Protein AF-A0A3P7KNN7-F1 (afdb_monomer_lite)

Structure (mmCIF, N/CA/C/O backbone):
data_AF-A0A3P7KNN7-F1
#
_entry.id   AF-A0A3P7KNN7-F1
#
loop_
_atom_site.group_PDB
_atom_site.id
_atom_site.type_symbol
_atom_site.label_atom_id
_atom_site.label_alt_id
_atom_site.label_comp_id
_atom_site.label_asym_id
_atom_site.label_entity_id
_atom_site.label_seq_id
_atom_site.pdbx_PDB_ins_code
_atom_site.Cartn_x
_atom_site.Cartn_y
_atom_site.Cartn_z
_atom_site.occupancy
_atom_site.B_iso_or_equiv
_atom_site.auth_seq_id
_atom_site.auth_comp_id
_atom_site.auth_asym_id
_atom_site.auth_atom_id
_atom_site.pdbx_PDB_model_num
ATOM 1 N N . MET A 1 1 ? -31.017 -12.471 21.437 1.00 35.72 1 MET A N 1
ATOM 2 C CA . MET A 1 1 ? -30.861 -11.024 21.184 1.00 35.72 1 MET A CA 1
ATOM 3 C C . MET A 1 1 ? -29.423 -10.669 21.544 1.00 35.72 1 MET A C 1
ATOM 5 O O . MET A 1 1 ? -29.147 -10.343 22.687 1.00 35.72 1 MET A O 1
ATOM 9 N N . LEU A 1 2 ? -28.486 -10.916 20.625 1.00 39.19 2 LEU A N 1
ATOM 10 C CA . LEU A 1 2 ? -27.064 -10.624 20.827 1.00 39.19 2 LEU A CA 1
ATOM 11 C C . LEU A 1 2 ? -26.838 -9.191 20.357 1.00 39.19 2 LEU A C 1
ATOM 13 O O . LEU A 1 2 ? -26.948 -8.915 19.164 1.00 39.19 2 LEU A O 1
ATOM 17 N N . ALA A 1 3 ? -26.609 -8.287 21.305 1.00 39.78 3 ALA A N 1
ATOM 18 C CA . ALA A 1 3 ? -26.229 -6.916 21.020 1.00 39.78 3 ALA A CA 1
ATOM 19 C C . ALA A 1 3 ? -24.966 -6.926 20.145 1.00 39.78 3 ALA A C 1
ATOM 21 O O . ALA A 1 3 ? -23.941 -7.485 20.536 1.00 39.78 3 ALA A O 1
ATOM 22 N N . HIS A 1 4 ? -25.055 -6.348 18.946 1.00 44.09 4 HIS A N 1
ATOM 23 C CA . HIS A 1 4 ? -23.880 -5.938 18.191 1.00 44.09 4 HIS A CA 1
ATOM 24 C C . HIS A 1 4 ? -23.115 -4.938 19.058 1.00 44.09 4 HIS A C 1
ATOM 26 O O . HIS A 1 4 ? -23.532 -3.793 19.209 1.00 44.09 4 HIS A O 1
ATOM 32 N N . LEU A 1 5 ? -22.014 -5.385 19.657 1.00 45.50 5 LEU A N 1
ATOM 33 C CA . LEU A 1 5 ? -20.983 -4.493 20.166 1.00 45.50 5 LEU A CA 1
ATOM 34 C C . LEU A 1 5 ? -20.316 -3.855 18.944 1.00 45.50 5 LEU A C 1
ATOM 36 O O . LEU A 1 5 ? -19.299 -4.338 18.453 1.00 45.50 5 LEU A O 1
ATOM 40 N N . VAL A 1 6 ? -20.931 -2.801 18.409 1.00 50.16 6 VAL A N 1
ATOM 41 C CA . VAL A 1 6 ? -20.191 -1.815 17.626 1.00 50.16 6 VAL A CA 1
ATOM 42 C C . VAL A 1 6 ? -19.305 -1.124 18.653 1.00 50.16 6 VAL A C 1
ATOM 44 O O . VAL A 1 6 ? -19.800 -0.391 19.503 1.00 50.16 6 VAL A O 1
ATOM 47 N N . SER A 1 7 ? -18.019 -1.467 18.679 1.00 52.72 7 SER A N 1
ATOM 48 C CA . SER A 1 7 ? -17.054 -0.678 19.441 1.00 52.72 7 SER A CA 1
ATOM 49 C C . SER A 1 7 ? -17.026 0.721 18.811 1.00 52.72 7 SER A C 1
ATOM 51 O O . SER A 1 7 ? -16.952 0.857 17.587 1.00 52.72 7 SER A O 1
ATOM 53 N N . ASP A 1 8 ? -17.132 1.754 19.647 1.00 61.94 8 ASP A N 1
ATOM 54 C CA . ASP A 1 8 ? -16.989 3.164 19.255 1.00 61.94 8 ASP A CA 1
ATOM 55 C C . ASP A 1 8 ? -15.545 3.509 18.833 1.00 61.94 8 ASP A C 1
ATOM 57 O O . ASP A 1 8 ? -15.243 4.658 18.505 1.00 61.94 8 ASP A O 1
ATOM 61 N N . ASP A 1 9 ? -14.631 2.534 18.828 1.00 80.62 9 ASP A N 1
ATOM 62 C CA . ASP A 1 9 ? -13.233 2.763 18.500 1.00 80.62 9 ASP A CA 1
ATOM 63 C C . ASP A 1 9 ? -13.048 2.916 16.989 1.00 80.62 9 ASP A C 1
ATOM 65 O O . ASP A 1 9 ? -13.518 2.119 16.170 1.00 80.62 9 ASP A O 1
ATOM 69 N N . LEU A 1 10 ? -12.317 3.963 16.614 1.00 90.56 10 LEU A N 1
ATOM 70 C CA . LEU A 1 10 ? -11.901 4.177 15.236 1.00 90.56 10 LEU A CA 1
ATOM 71 C C . LEU A 1 10 ? -10.976 3.042 14.793 1.00 90.56 10 LEU A C 1
ATOM 73 O O . LEU A 1 10 ? -9.983 2.742 15.452 1.00 90.56 10 LEU A O 1
ATOM 77 N N . TYR A 1 11 ? -11.273 2.461 13.633 1.00 93.75 11 TYR A N 1
ATOM 78 C CA . TYR A 1 11 ? -10.423 1.464 12.995 1.00 93.75 11 TYR A CA 1
ATOM 79 C C . TYR A 1 11 ? -9.540 2.128 11.932 1.00 93.75 11 TYR A C 1
ATOM 81 O O . TYR A 1 11 ? -10.039 2.672 10.940 1.00 93.75 11 TYR A O 1
ATOM 89 N N . TYR A 1 12 ? -8.222 2.089 12.125 1.00 96.56 12 TYR A N 1
ATOM 90 C CA . TYR A 1 12 ? -7.264 2.773 11.259 1.00 96.56 12 TYR A CA 1
ATOM 91 C C . TYR A 1 12 ? -6.733 1.841 10.174 1.00 96.56 12 TYR A C 1
ATOM 93 O O . TYR A 1 12 ? -6.104 0.819 10.453 1.00 96.56 12 TYR A O 1
ATOM 101 N N . ILE A 1 13 ? -6.929 2.225 8.915 1.00 97.44 13 ILE A N 1
ATOM 102 C CA . ILE A 1 13 ? -6.414 1.500 7.754 1.00 97.44 13 ILE A CA 1
ATOM 103 C C . ILE A 1 13 ? -5.306 2.332 7.119 1.00 97.44 13 ILE A C 1
ATOM 105 O O . ILE A 1 13 ? -5.563 3.357 6.486 1.00 97.44 13 ILE A O 1
ATOM 109 N N . GLY A 1 14 ? -4.066 1.879 7.279 1.00 98.00 14 GLY A N 1
ATOM 110 C CA . GLY A 1 14 ? -2.897 2.508 6.678 1.00 98.00 14 GLY A CA 1
ATOM 111 C C . GLY A 1 14 ? -2.798 2.164 5.197 1.00 98.00 14 GLY A C 1
ATOM 112 O O . GLY A 1 14 ? -2.883 0.999 4.816 1.00 98.00 14 GLY A O 1
ATOM 113 N N . VAL A 1 15 ? -2.602 3.167 4.347 1.00 98.06 15 VAL A N 1
ATOM 114 C CA . VAL A 1 15 ? -2.509 3.012 2.894 1.00 98.06 15 VAL A CA 1
ATOM 115 C C . VAL A 1 15 ? -1.213 3.635 2.409 1.00 98.06 15 VAL A C 1
ATOM 117 O O . VAL A 1 15 ? -1.045 4.853 2.453 1.00 98.06 15 VAL A O 1
ATOM 120 N N . HIS A 1 16 ? -0.301 2.807 1.905 1.00 97.69 16 HIS A N 1
ATOM 121 C CA . HIS A 1 16 ? 0.939 3.284 1.306 1.00 97.69 16 HIS A CA 1
ATOM 122 C C . HIS A 1 16 ? 0.848 3.328 -0.223 1.00 97.69 16 HIS A C 1
ATOM 124 O O . HIS A 1 16 ? 0.746 2.291 -0.888 1.00 97.69 16 HIS A O 1
ATOM 130 N N . VAL A 1 17 ? 0.972 4.528 -0.791 1.00 96.50 17 VAL A N 1
ATOM 131 C CA . VAL A 1 17 ? 0.905 4.780 -2.236 1.00 96.50 17 VAL A CA 1
ATOM 132 C C . VAL A 1 17 ? 2.272 5.228 -2.758 1.00 96.50 17 VAL A C 1
ATOM 134 O O . VAL A 1 17 ? 2.605 6.412 -2.692 1.00 96.50 17 VAL A O 1
ATOM 137 N N . ARG A 1 18 ? 3.045 4.297 -3.332 1.00 95.19 18 ARG A N 1
ATOM 138 C CA . ARG A 1 18 ? 4.283 4.591 -4.073 1.00 95.19 18 ARG A CA 1
ATOM 139 C C . ARG A 1 18 ? 3.972 4.844 -5.542 1.00 95.19 18 ARG A C 1
ATOM 141 O O . ARG A 1 18 ? 3.522 3.938 -6.253 1.00 95.19 18 ARG A O 1
ATOM 148 N N . ARG A 1 19 ? 4.219 6.064 -6.009 1.00 92.81 19 ARG A N 1
ATOM 149 C CA . ARG A 1 19 ? 3.933 6.481 -7.386 1.00 92.81 19 ARG A CA 1
ATOM 150 C C . ARG A 1 19 ? 4.781 7.655 -7.880 1.00 92.81 19 ARG A C 1
ATOM 152 O O . ARG A 1 19 ? 5.079 7.671 -9.067 1.00 92.81 19 ARG A O 1
ATOM 159 N N . GLY A 1 20 ? 5.154 8.601 -7.024 1.00 89.56 20 GLY A N 1
ATOM 160 C CA . GLY A 1 20 ? 5.804 9.866 -7.376 1.00 89.56 20 GLY A CA 1
ATOM 161 C C . GLY A 1 20 ? 7.225 9.729 -7.925 1.00 89.56 20 GLY A C 1
ATOM 162 O O . GLY A 1 20 ? 7.437 9.226 -9.032 1.00 89.56 20 GLY A O 1
ATOM 163 N N . MET A 1 21 ? 8.212 10.233 -7.178 1.00 85.81 21 MET A N 1
ATOM 164 C CA . MET A 1 21 ? 9.586 10.386 -7.677 1.00 85.81 21 MET A CA 1
ATOM 165 C C . MET A 1 21 ? 10.190 9.081 -8.198 1.00 85.81 21 MET A C 1
ATOM 167 O O . MET A 1 21 ? 10.887 9.068 -9.206 1.00 85.81 21 MET A O 1
ATOM 171 N N . ASP A 1 22 ? 9.904 7.974 -7.523 1.00 84.50 22 ASP A N 1
ATOM 172 C CA . ASP A 1 22 ? 10.571 6.701 -7.767 1.00 84.50 22 ASP A CA 1
ATOM 173 C C . ASP A 1 22 ? 9.985 5.912 -8.952 1.00 84.50 22 ASP A C 1
ATOM 175 O O . ASP A 1 22 ? 10.598 4.960 -9.439 1.00 84.50 22 ASP A O 1
ATOM 179 N N . ILE A 1 23 ? 8.797 6.299 -9.432 1.00 89.62 23 ILE A N 1
ATOM 180 C CA . ILE A 1 23 ? 8.111 5.628 -10.543 1.00 89.62 23 ILE A CA 1
ATOM 181 C C . ILE A 1 23 ? 7.739 6.634 -11.633 1.00 89.62 23 ILE A C 1
ATOM 183 O O . ILE A 1 23 ? 8.289 6.573 -12.728 1.00 89.62 23 ILE A O 1
ATOM 187 N N . GLU A 1 24 ? 6.821 7.568 -11.386 1.00 89.25 24 GLU A N 1
ATOM 188 C CA . GLU A 1 24 ? 6.336 8.492 -12.420 1.00 89.25 24 GLU A CA 1
ATOM 189 C C . GLU A 1 24 ? 7.407 9.465 -12.917 1.00 89.25 24 GLU A C 1
ATOM 191 O O . GLU A 1 24 ? 7.421 9.792 -14.106 1.00 89.25 24 GLU A O 1
ATOM 196 N N . MET A 1 25 ? 8.314 9.892 -12.038 1.00 89.69 25 MET A N 1
ATOM 197 C CA . MET A 1 25 ? 9.363 10.864 -12.373 1.00 89.69 25 MET A CA 1
ATOM 198 C C . MET A 1 25 ? 10.714 10.205 -12.686 1.00 89.69 25 MET A C 1
ATOM 200 O O . MET A 1 25 ? 11.677 10.904 -12.986 1.00 89.69 25 MET A O 1
ATOM 204 N N . ASN A 1 26 ? 10.797 8.869 -12.659 1.00 93.75 26 ASN A N 1
ATOM 205 C CA . ASN A 1 26 ? 12.034 8.133 -12.909 1.00 93.75 26 ASN A CA 1
ATOM 206 C C . ASN A 1 26 ? 11.888 7.185 -14.106 1.00 93.75 26 ASN A C 1
ATOM 208 O O . ASN A 1 26 ? 11.415 6.050 -14.008 1.00 93.75 26 ASN A O 1
ATOM 212 N N . GLU A 1 27 ? 12.331 7.655 -15.272 1.00 94.69 27 GLU A N 1
ATOM 213 C CA . GLU A 1 27 ? 12.272 6.878 -16.507 1.00 94.69 27 GLU A CA 1
ATOM 214 C C . GLU A 1 27 ? 13.097 5.589 -16.444 1.00 94.69 27 GLU A C 1
ATOM 216 O O . GLU A 1 27 ? 12.641 4.555 -16.933 1.00 94.69 27 GLU A O 1
ATOM 221 N N . ARG A 1 28 ? 14.271 5.616 -15.803 1.00 95.50 28 ARG A N 1
ATOM 222 C CA . ARG A 1 28 ? 15.127 4.433 -15.656 1.00 95.50 28 ARG A CA 1
ATOM 223 C C . ARG A 1 28 ? 14.393 3.322 -14.913 1.00 95.50 28 ARG A C 1
ATOM 225 O O . ARG A 1 28 ? 14.365 2.191 -15.394 1.00 95.50 28 ARG A O 1
ATOM 232 N N . ASN A 1 29 ? 13.747 3.647 -13.796 1.00 94.69 29 ASN A N 1
ATOM 233 C CA . ASN A 1 29 ? 12.989 2.678 -13.009 1.00 94.69 29 ASN A CA 1
ATOM 234 C C . ASN A 1 29 ? 11.802 2.117 -13.797 1.00 94.69 29 ASN A C 1
ATOM 236 O O . ASN A 1 29 ? 11.569 0.904 -13.792 1.00 94.69 29 ASN A O 1
ATOM 240 N N . ARG A 1 30 ? 11.085 2.968 -14.542 1.00 94.69 30 ARG A N 1
ATOM 241 C CA . ARG A 1 30 ? 10.012 2.500 -15.431 1.00 94.69 30 ARG A CA 1
ATOM 242 C C . ARG A 1 30 ? 10.544 1.571 -16.508 1.00 94.69 30 ARG A C 1
ATOM 244 O O . ARG A 1 30 ? 9.989 0.492 -16.677 1.00 94.69 30 ARG A O 1
ATOM 251 N N . ARG A 1 31 ? 11.622 1.925 -17.213 1.00 95.25 31 ARG A N 1
ATOM 252 C CA . ARG A 1 31 ? 12.232 1.048 -18.228 1.00 95.25 31 ARG A CA 1
ATOM 253 C C . ARG A 1 31 ? 12.644 -0.290 -17.612 1.00 95.25 31 ARG A C 1
ATOM 255 O O . ARG A 1 31 ? 12.271 -1.326 -18.154 1.00 95.25 31 ARG A O 1
ATOM 262 N N . HIS A 1 32 ? 13.260 -0.262 -16.430 1.00 95.50 32 HIS A N 1
ATOM 263 C CA . HIS A 1 32 ? 13.706 -1.455 -15.710 1.00 95.50 32 HIS A CA 1
ATOM 264 C C . HIS A 1 32 ? 12.565 -2.407 -15.311 1.00 95.50 32 HIS A C 1
ATOM 266 O O . HIS A 1 32 ? 12.751 -3.619 -15.350 1.00 95.50 32 HIS A O 1
ATOM 272 N N . GLY A 1 33 ? 11.373 -1.885 -14.990 1.00 95.19 33 GLY A N 1
ATOM 273 C CA . GLY A 1 33 ? 10.194 -2.709 -14.686 1.00 95.19 33 GLY A CA 1
ATOM 274 C C . GLY A 1 33 ? 9.383 -2.286 -13.465 1.00 95.19 33 GLY A C 1
ATOM 275 O O . GLY A 1 33 ? 8.405 -2.958 -13.128 1.00 95.19 33 GLY A O 1
ATOM 276 N N . HIS A 1 34 ? 9.751 -1.188 -12.798 1.00 94.94 34 HIS A N 1
ATOM 277 C CA . HIS A 1 34 ? 8.957 -0.644 -11.700 1.00 94.94 34 HIS A CA 1
ATOM 278 C C . HIS A 1 34 ? 7.632 -0.088 -12.222 1.00 94.94 34 HIS A C 1
ATOM 280 O O . HIS A 1 34 ? 7.589 0.650 -13.208 1.00 94.94 34 HIS A O 1
ATOM 286 N N . ILE A 1 35 ? 6.550 -0.438 -11.529 1.00 94.62 35 ILE A N 1
ATOM 287 C CA . ILE A 1 35 ? 5.195 0.017 -11.825 1.00 94.62 35 ILE A CA 1
ATOM 288 C C . ILE A 1 35 ? 4.494 0.418 -10.533 1.00 94.62 35 ILE A C 1
ATOM 290 O O . ILE A 1 35 ? 4.710 -0.196 -9.484 1.00 94.62 35 ILE A O 1
ATOM 294 N N . ALA A 1 36 ? 3.667 1.455 -10.624 1.00 95.50 36 ALA A N 1
ATOM 295 C CA . ALA A 1 36 ? 2.781 1.855 -9.544 1.00 95.50 36 ALA A CA 1
ATOM 296 C C . ALA A 1 36 ? 1.546 0.951 -9.548 1.00 95.50 36 ALA A C 1
ATOM 298 O O . ALA A 1 36 ? 1.086 0.533 -10.614 1.00 95.50 36 ALA A O 1
ATOM 299 N N . ALA A 1 37 ? 0.979 0.694 -8.371 1.00 95.94 37 ALA A N 1
ATOM 300 C CA . ALA A 1 37 ? -0.300 0.004 -8.304 1.00 95.94 37 ALA A CA 1
ATOM 301 C C . ALA A 1 37 ? -1.402 0.846 -8.996 1.00 95.94 37 ALA A C 1
ATOM 303 O O . ALA A 1 37 ? -1.389 2.087 -8.909 1.00 95.94 37 ALA A O 1
ATOM 304 N N . PRO A 1 38 ? -2.334 0.207 -9.726 1.00 95.75 38 PRO A N 1
ATOM 305 C CA . PRO A 1 38 ? -3.436 0.893 -10.387 1.00 95.75 38 PRO A CA 1
ATOM 306 C C . PRO A 1 38 ? -4.454 1.406 -9.362 1.00 95.75 38 PRO A C 1
ATOM 308 O O . PRO A 1 38 ? -4.561 0.881 -8.258 1.00 95.75 38 PRO A O 1
ATOM 311 N N . VAL A 1 39 ? -5.248 2.413 -9.735 1.00 95.69 39 VAL A N 1
ATOM 312 C CA . VAL A 1 39 ? -6.283 2.973 -8.845 1.00 95.69 39 VAL A CA 1
ATOM 313 C C . VAL A 1 39 ? -7.283 1.911 -8.370 1.00 95.69 39 VAL A C 1
ATOM 315 O O . VAL A 1 39 ? -7.660 1.894 -7.200 1.00 95.69 39 VAL A O 1
ATOM 318 N N . ASP A 1 40 ? -7.649 0.971 -9.243 1.00 95.88 40 ASP A N 1
ATOM 319 C CA . ASP A 1 40 ? -8.631 -0.065 -8.916 1.00 95.88 40 ASP A CA 1
ATOM 320 C C . ASP A 1 40 ? -8.110 -1.092 -7.909 1.00 95.88 40 ASP A C 1
ATOM 322 O O . ASP A 1 40 ? -8.910 -1.713 -7.213 1.00 95.88 40 ASP A O 1
ATOM 326 N N . TYR A 1 41 ? -6.785 -1.252 -7.786 1.00 96.75 41 TYR A N 1
ATOM 327 C CA . TYR A 1 41 ? -6.209 -2.026 -6.686 1.00 96.75 41 TYR A CA 1
ATOM 328 C C . TYR A 1 41 ? -6.568 -1.379 -5.349 1.00 96.75 41 TYR A C 1
ATOM 330 O O . TYR A 1 41 ? -7.123 -2.052 -4.486 1.00 96.75 41 TYR A O 1
ATOM 338 N N . TYR A 1 42 ? -6.319 -0.075 -5.201 1.00 96.69 42 TYR A N 1
ATOM 339 C CA . TYR A 1 42 ? -6.589 0.622 -3.946 1.00 96.69 42 TYR A CA 1
ATOM 340 C C . TYR A 1 42 ? -8.074 0.618 -3.602 1.00 96.69 42 TYR A C 1
ATOM 342 O O . TYR A 1 42 ? -8.405 0.347 -2.457 1.00 96.69 42 TYR A O 1
ATOM 350 N N . LYS A 1 43 ? -8.965 0.837 -4.579 1.00 94.25 43 LYS A N 1
ATOM 351 C CA . LYS A 1 43 ? -10.420 0.775 -4.356 1.00 94.25 43 LYS A CA 1
ATOM 352 C C . LYS A 1 43 ? -10.843 -0.580 -3.784 1.00 94.25 43 LYS A C 1
ATOM 354 O O . LYS A 1 43 ? -11.397 -0.640 -2.693 1.00 94.25 43 LYS A O 1
ATOM 359 N N . ARG A 1 44 ? -10.484 -1.675 -4.466 1.00 95.31 44 ARG A N 1
ATOM 360 C CA . ARG A 1 44 ? -10.820 -3.033 -4.009 1.00 95.31 44 ARG A CA 1
ATOM 361 C C . ARG A 1 44 ? -10.171 -3.375 -2.670 1.00 95.31 44 ARG A C 1
ATOM 363 O O . ARG A 1 44 ? -10.800 -4.014 -1.835 1.00 95.31 44 ARG A O 1
ATOM 370 N N . ALA A 1 45 ? -8.920 -2.967 -2.460 1.00 96.62 45 ALA A N 1
ATOM 371 C CA . ALA A 1 45 ? -8.208 -3.217 -1.213 1.00 96.62 45 ALA A CA 1
ATOM 372 C C . ALA A 1 45 ? -8.816 -2.433 -0.040 1.00 96.62 45 ALA A C 1
ATOM 374 O O . ALA A 1 45 ? -8.920 -2.980 1.052 1.00 96.62 45 ALA A O 1
ATOM 375 N N . MET A 1 46 ? -9.252 -1.189 -0.264 1.00 95.00 46 MET A N 1
ATOM 376 C CA . MET A 1 46 ? -9.944 -0.366 0.732 1.00 95.00 46 MET A CA 1
ATOM 377 C C . MET A 1 46 ? -11.273 -0.997 1.138 1.00 95.00 46 MET A C 1
ATOM 379 O O . MET A 1 46 ? -11.510 -1.156 2.334 1.00 95.00 46 MET A O 1
ATOM 383 N N . ASP A 1 47 ? -12.083 -1.439 0.173 1.00 93.38 47 ASP A N 1
ATOM 384 C CA . ASP A 1 47 ? -13.341 -2.144 0.450 1.00 93.38 47 ASP A CA 1
ATOM 385 C C . ASP A 1 47 ? -13.089 -3.445 1.230 1.00 93.38 47 ASP A C 1
ATOM 387 O O . ASP A 1 47 ? -13.733 -3.723 2.242 1.00 93.38 47 ASP A O 1
ATOM 391 N N . LEU A 1 48 ? -12.081 -4.217 0.813 1.00 94.88 48 LEU A N 1
ATOM 392 C CA . LEU A 1 48 ? -11.708 -5.480 1.448 1.00 94.88 48 LEU A CA 1
ATOM 393 C C . LEU A 1 48 ? -11.131 -5.303 2.865 1.00 94.88 48 LEU A C 1
ATOM 395 O O . LEU A 1 48 ? -11.321 -6.177 3.717 1.00 94.88 48 LEU A O 1
ATOM 399 N N . ALA A 1 49 ? -10.373 -4.236 3.118 1.00 94.44 49 ALA A N 1
ATOM 400 C CA . ALA A 1 49 ? -9.806 -3.939 4.433 1.00 94.44 49 ALA A CA 1
ATOM 401 C C . ALA A 1 49 ? -10.868 -3.384 5.390 1.00 94.44 49 ALA A C 1
ATOM 403 O O . ALA A 1 49 ? -10.893 -3.760 6.561 1.00 94.44 49 ALA A O 1
ATOM 404 N N . LYS A 1 50 ? -11.776 -2.546 4.878 1.00 91.62 50 LYS A N 1
ATOM 405 C CA . LYS A 1 50 ? -12.925 -2.019 5.620 1.00 91.62 50 LYS A CA 1
ATOM 406 C C . LYS A 1 50 ? -13.871 -3.144 6.050 1.00 91.62 50 LYS A C 1
ATOM 408 O O . LYS A 1 50 ? -14.223 -3.244 7.230 1.00 91.62 50 LYS A O 1
ATOM 413 N N . GLY A 1 51 ? -14.251 -4.014 5.113 1.00 90.94 51 GLY A N 1
ATOM 414 C CA . GLY A 1 51 ? -15.312 -4.995 5.330 1.00 90.94 51 GLY A CA 1
ATOM 415 C C . GLY A 1 51 ? -16.633 -4.299 5.671 1.00 90.94 51 GLY A C 1
ATOM 416 O O . GLY A 1 51 ? -17.018 -3.337 5.012 1.00 90.94 51 GLY A O 1
ATOM 417 N N . GLU A 1 52 ? -17.296 -4.751 6.732 1.00 88.88 52 GLU A N 1
ATOM 418 C CA . GLU A 1 52 ? -18.581 -4.203 7.201 1.00 88.88 52 GLU A CA 1
ATOM 419 C C . GLU A 1 52 ? -18.427 -3.057 8.219 1.00 88.88 52 GLU A C 1
ATOM 421 O O . GLU A 1 52 ? -19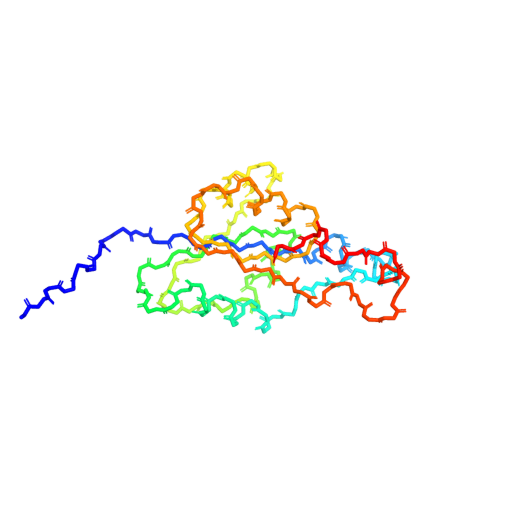.415 -2.567 8.756 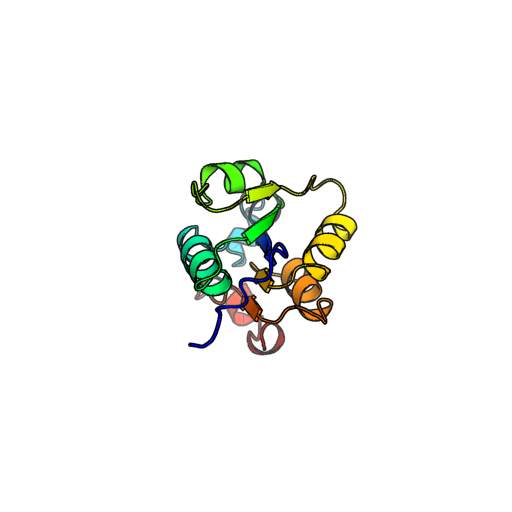1.00 88.88 52 GLU A O 1
ATOM 426 N N . ARG A 1 53 ? -17.195 -2.609 8.508 1.00 88.38 53 ARG A N 1
ATOM 427 C CA . ARG A 1 53 ? -16.949 -1.562 9.512 1.00 88.38 53 ARG A CA 1
ATOM 428 C C . ARG A 1 53 ? -17.468 -0.207 9.049 1.00 88.38 53 ARG A C 1
ATOM 430 O O . ARG A 1 53 ? -17.186 0.222 7.930 1.00 88.38 53 ARG A O 1
ATOM 437 N N . GLU A 1 54 ? -18.133 0.504 9.951 1.00 83.06 54 GLU A N 1
ATOM 438 C CA . GLU A 1 54 ? -18.634 1.859 9.699 1.00 83.06 54 GLU A CA 1
ATOM 439 C C . GLU A 1 54 ? -17.642 2.946 10.156 1.00 83.06 54 GLU A C 1
ATOM 441 O O . GLU A 1 54 ? -17.439 3.922 9.438 1.00 83.06 54 GLU A O 1
ATOM 446 N N . ASN A 1 55 ? -16.934 2.733 11.273 1.00 89.38 55 ASN A N 1
ATOM 447 C CA . ASN A 1 55 ? -15.999 3.697 11.871 1.00 89.38 55 ASN A CA 1
ATOM 448 C C . ASN A 1 55 ? -14.554 3.488 11.387 1.00 89.38 55 ASN A C 1
ATOM 450 O O . ASN A 1 55 ? -13.710 2.962 12.112 1.00 89.38 55 ASN A O 1
ATOM 454 N N . VAL A 1 56 ? -14.261 3.879 10.142 1.00 91.81 56 VAL A N 1
ATOM 455 C CA . VAL A 1 56 ? -12.931 3.703 9.530 1.00 91.81 56 VAL A CA 1
ATOM 456 C C . VAL A 1 56 ? -12.245 5.032 9.218 1.00 91.81 56 VAL A C 1
ATOM 458 O O . VAL A 1 56 ? -12.832 5.929 8.605 1.00 91.81 56 VAL A O 1
ATOM 461 N N . VAL A 1 57 ? -10.958 5.113 9.567 1.00 94.38 57 VAL A N 1
ATOM 462 C CA . VAL A 1 57 ? -10.048 6.181 9.137 1.00 94.38 57 VAL A CA 1
ATOM 463 C C . VAL A 1 57 ? -9.015 5.606 8.173 1.00 94.38 57 VAL A C 1
ATOM 465 O O . VAL A 1 57 ? -8.224 4.738 8.542 1.00 94.38 57 VAL A O 1
ATOM 468 N N . PHE A 1 58 ? -8.983 6.112 6.942 1.00 95.81 58 PHE A N 1
ATOM 469 C CA . PHE A 1 58 ? -7.925 5.793 5.988 1.00 95.81 58 PHE A CA 1
ATOM 470 C C . PHE A 1 58 ? -6.752 6.751 6.181 1.00 95.81 58 PHE A C 1
ATOM 472 O O . PHE A 1 58 ? -6.879 7.955 5.957 1.00 95.81 5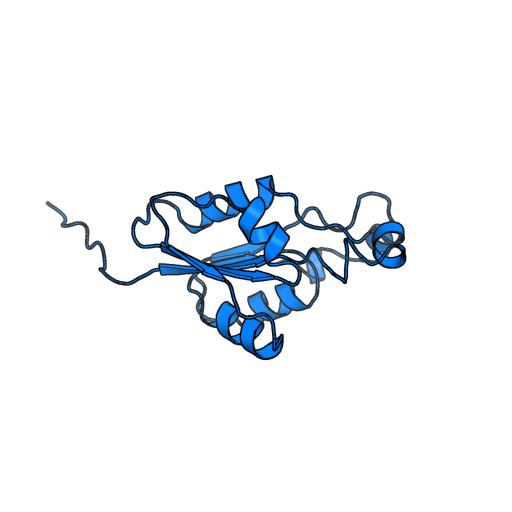8 PHE A O 1
ATOM 479 N N . VAL A 1 59 ? -5.604 6.207 6.576 1.00 97.00 59 VAL A N 1
ATOM 480 C CA . VAL A 1 59 ? -4.360 6.946 6.803 1.00 97.00 59 VAL A CA 1
ATOM 481 C C . VAL A 1 59 ? -3.448 6.763 5.593 1.00 97.00 59 VAL A C 1
ATOM 483 O O . VAL A 1 59 ? -2.826 5.719 5.419 1.00 97.00 59 VAL A O 1
ATOM 486 N N . ILE A 1 60 ? -3.402 7.761 4.717 1.00 97.25 60 ILE A N 1
ATOM 487 C CA . ILE A 1 60 ? -2.738 7.688 3.415 1.00 97.25 60 ILE A CA 1
ATOM 488 C C . ILE A 1 60 ? -1.358 8.333 3.490 1.00 97.25 60 ILE A C 1
ATOM 490 O O . ILE A 1 60 ? -1.245 9.558 3.547 1.00 97.25 60 ILE A O 1
ATOM 494 N N . CYS A 1 61 ? -0.312 7.517 3.379 1.00 97.25 61 CYS A N 1
ATOM 495 C CA . CYS A 1 61 ? 1.058 7.986 3.197 1.00 97.25 61 CYS A CA 1
ATOM 496 C C . CYS A 1 61 ? 1.500 7.750 1.742 1.00 97.25 61 CYS A C 1
ATOM 498 O O . CYS A 1 61 ? 1.309 6.669 1.176 1.00 97.25 61 CYS A O 1
ATOM 500 N N . SER A 1 62 ? 2.063 8.774 1.099 1.00 95.19 62 SER A N 1
ATOM 501 C CA . SER A 1 62 ? 2.408 8.719 -0.324 1.00 95.19 62 SER A CA 1
ATOM 502 C C . SER A 1 62 ? 3.543 9.662 -0.689 1.00 95.19 62 SER A C 1
ATOM 504 O O . SER A 1 62 ? 3.597 10.791 -0.212 1.00 95.19 62 SER A O 1
ATOM 506 N N . ASP A 1 63 ? 4.371 9.245 -1.647 1.00 93.31 63 ASP A N 1
ATOM 507 C CA . ASP A 1 63 ? 5.324 10.122 -2.337 1.00 93.31 63 ASP A CA 1
ATOM 508 C C . ASP A 1 63 ? 4.671 10.976 -3.449 1.00 93.31 63 ASP A C 1
ATOM 510 O O . ASP A 1 63 ? 5.355 11.741 -4.129 1.00 93.31 63 ASP A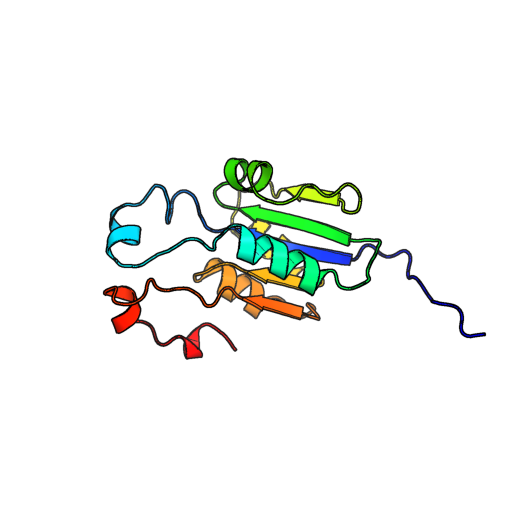 O 1
ATOM 514 N N . ASN A 1 64 ? 3.352 10.853 -3.648 1.00 93.81 64 ASN A N 1
ATOM 515 C CA . ASN A 1 64 ? 2.537 11.701 -4.517 1.00 93.81 64 ASN A CA 1
ATOM 516 C C . ASN A 1 64 ? 1.122 11.897 -3.925 1.00 93.81 64 ASN A C 1
ATOM 518 O O . ASN A 1 64 ? 0.125 11.364 -4.424 1.00 93.81 64 ASN A O 1
ATOM 522 N N . ILE A 1 65 ? 1.028 12.698 -2.856 1.00 92.56 65 ILE A N 1
ATOM 523 C CA . ILE A 1 65 ? -0.239 13.004 -2.162 1.00 92.56 65 ILE A CA 1
ATOM 524 C C . ILE A 1 65 ? -1.281 13.634 -3.100 1.00 92.56 65 ILE A C 1
ATOM 526 O O . ILE A 1 65 ? -2.470 13.33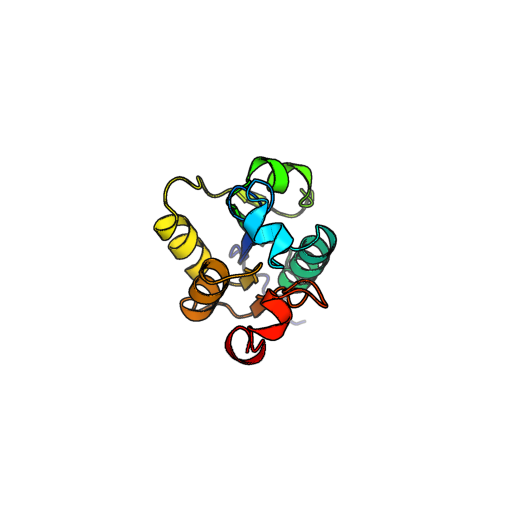7 -2.985 1.00 92.56 65 ILE A O 1
ATOM 530 N N . SER A 1 66 ? -0.859 14.464 -4.058 1.00 92.69 66 SER A N 1
ATOM 531 C CA . SER A 1 66 ? -1.762 15.073 -5.045 1.00 92.69 66 SER A CA 1
ATOM 532 C C . SER A 1 66 ? -2.457 14.020 -5.908 1.00 92.69 66 SER A C 1
ATOM 534 O O . SER A 1 66 ? -3.664 14.106 -6.140 1.00 92.69 66 SER A O 1
ATOM 536 N N . TRP A 1 67 ? -1.725 12.991 -6.351 1.00 93.94 67 TRP A N 1
ATOM 537 C CA . TRP A 1 67 ? -2.327 11.865 -7.060 1.00 93.94 67 TRP A CA 1
ATOM 538 C C . TRP A 1 67 ? -3.281 11.084 -6.155 1.00 93.94 67 TRP A C 1
ATOM 540 O O . TRP A 1 67 ? -4.387 10.762 -6.589 1.00 93.94 67 TRP A O 1
ATOM 550 N N . ALA A 1 68 ? -2.888 10.819 -4.906 1.00 93.94 68 ALA A N 1
ATOM 551 C CA . ALA A 1 68 ? -3.712 10.080 -3.954 1.00 93.94 68 ALA A CA 1
ATOM 552 C C . ALA A 1 68 ? -5.063 10.777 -3.714 1.00 93.94 68 ALA A C 1
ATOM 554 O O . ALA A 1 68 ? -6.103 10.157 -3.917 1.00 93.94 68 ALA A O 1
ATOM 555 N N . LYS A 1 69 ? -5.058 12.084 -3.419 1.00 92.00 69 LYS A N 1
ATOM 556 C CA . LYS A 1 69 ? -6.275 12.896 -3.222 1.00 92.00 69 LYS A CA 1
ATOM 557 C C . LYS A 1 69 ? -7.209 12.908 -4.431 1.00 92.00 69 LYS A C 1
ATOM 559 O O . LYS A 1 69 ? -8.421 12.985 -4.267 1.00 92.00 69 LYS A O 1
ATOM 564 N N . LYS A 1 70 ? -6.645 12.878 -5.643 1.00 93.00 70 LYS A N 1
ATOM 565 C CA . LYS A 1 70 ? -7.413 12.921 -6.895 1.00 93.00 70 LYS A CA 1
ATOM 566 C C . LYS A 1 70 ? -8.034 11.571 -7.263 1.00 93.00 70 LYS A C 1
ATOM 568 O O . LYS A 1 70 ? -9.085 11.549 -7.894 1.00 93.00 70 LYS A O 1
ATOM 573 N N . ASN A 1 71 ? -7.353 10.464 -6.962 1.00 92.88 71 ASN A N 1
ATOM 574 C CA . ASN A 1 71 ? -7.692 9.151 -7.522 1.00 92.88 71 ASN A CA 1
ATOM 575 C C . ASN A 1 71 ? -8.285 8.181 -6.501 1.00 92.88 71 ASN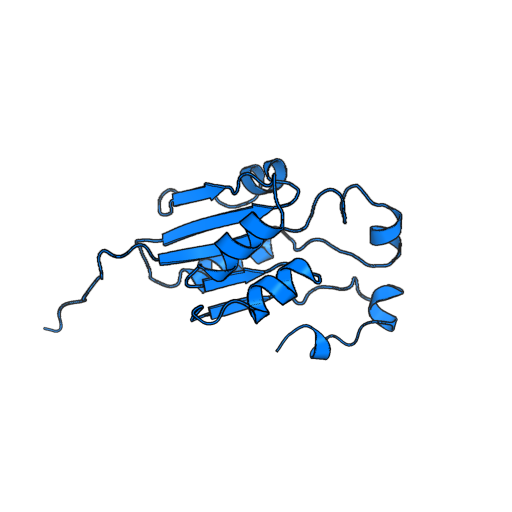 A C 1
ATOM 577 O O . ASN A 1 71 ? -9.026 7.277 -6.890 1.00 92.88 71 ASN A O 1
ATOM 581 N N . LEU A 1 72 ? -7.947 8.328 -5.221 1.00 91.31 72 LEU A N 1
ATOM 582 C CA . LEU A 1 72 ? -8.515 7.485 -4.182 1.00 91.31 72 LEU A CA 1
ATOM 583 C C . LEU A 1 72 ? -9.929 7.967 -3.844 1.00 91.31 72 LEU A C 1
ATOM 585 O O . LEU A 1 72 ? -10.184 9.173 -3.843 1.00 91.31 72 LEU A O 1
ATOM 589 N N . PRO A 1 73 ? -10.872 7.037 -3.626 1.00 79.00 73 PRO A N 1
ATOM 590 C CA . PRO A 1 73 ? -12.259 7.393 -3.381 1.00 79.00 73 PRO A CA 1
ATOM 591 C C . PRO A 1 73 ? -12.358 8.172 -2.071 1.00 79.00 73 PRO A C 1
ATOM 593 O O . PRO A 1 73 ? -12.097 7.608 -1.022 1.00 79.00 73 PRO A O 1
ATOM 596 N N . ASN A 1 74 ? -12.789 9.432 -2.111 1.00 67.88 74 ASN A N 1
ATOM 597 C CA . ASN A 1 74 ? -13.232 10.145 -0.913 1.00 67.88 74 ASN A CA 1
ATOM 598 C C . ASN A 1 74 ? -14.696 9.756 -0.662 1.00 67.88 74 ASN A C 1
ATOM 600 O O . ASN A 1 74 ? -15.608 10.454 -1.099 1.00 67.88 74 ASN A O 1
ATOM 604 N N . SER A 1 75 ? -14.948 8.585 -0.072 1.00 53.56 75 SER A N 1
ATOM 605 C CA . SER A 1 75 ? -16.328 8.186 0.237 1.00 53.56 75 SER A CA 1
ATOM 606 C C . SER A 1 75 ? -16.894 9.037 1.377 1.00 53.56 75 SER A C 1
ATOM 608 O O . SER A 1 75 ? -16.194 9.255 2.361 1.00 53.56 75 SER A O 1
ATOM 610 N N . GLU A 1 76 ? -18.179 9.390 1.313 1.00 52.12 76 GLU A N 1
ATOM 611 C CA . GLU A 1 76 ? -18.935 10.089 2.374 1.00 52.12 76 GLU A CA 1
ATOM 612 C C . GLU A 1 76 ? -18.965 9.353 3.733 1.00 52.12 76 GLU A C 1
ATOM 614 O O . GLU A 1 76 ? -19.401 9.915 4.730 1.00 52.12 76 GLU A O 1
ATOM 619 N N . LYS A 1 77 ? -18.507 8.093 3.788 1.00 51.88 77 LYS A N 1
ATOM 620 C CA . LYS A 1 77 ? -18.587 7.196 4.955 1.00 51.88 77 LYS A CA 1
ATOM 621 C C . LYS A 1 77 ? -17.218 6.782 5.517 1.00 51.88 77 LYS A C 1
ATOM 623 O O . LYS A 1 77 ? -17.094 5.692 6.070 1.00 51.88 77 LYS A O 1
ATOM 628 N N . GLY A 1 78 ? -16.173 7.579 5.302 1.00 61.91 78 GLY A N 1
ATOM 629 C CA . GLY A 1 78 ? -14.841 7.316 5.851 1.00 61.91 78 GLY A CA 1
ATOM 630 C C . GLY A 1 78 ? -14.011 8.589 5.954 1.00 61.91 78 GLY A C 1
ATOM 631 O O . GLY A 1 78 ? -14.058 9.438 5.064 1.00 61.91 78 GLY A O 1
ATOM 632 N N . THR A 1 79 ? -13.244 8.719 7.035 1.00 83.75 79 THR A N 1
ATOM 633 C CA . THR A 1 79 ? -12.362 9.875 7.244 1.00 83.75 79 THR A CA 1
ATOM 634 C C . THR A 1 79 ? -11.017 9.614 6.581 1.00 83.75 79 THR A C 1
ATOM 636 O O . THR A 1 79 ? -10.386 8.588 6.828 1.00 83.75 79 THR A O 1
ATOM 639 N N . PHE A 1 80 ? -10.557 10.548 5.752 1.00 91.69 80 PHE A N 1
ATOM 640 C CA . PHE A 1 80 ? -9.262 10.460 5.079 1.00 91.69 80 PHE A CA 1
ATOM 641 C C . PHE A 1 80 ? -8.251 11.367 5.768 1.00 91.69 80 PHE A C 1
ATOM 643 O O . PHE A 1 80 ? -8.403 12.589 5.776 1.00 91.69 80 PHE A O 1
ATOM 650 N N . PHE A 1 81 ? -7.196 10.769 6.308 1.00 93.50 81 PHE A N 1
ATOM 651 C CA . PHE A 1 81 ? -6.035 11.478 6.821 1.00 93.50 81 PHE A CA 1
ATOM 652 C C . PHE A 1 81 ? -4.868 11.287 5.854 1.00 93.50 81 PHE A C 1
ATOM 654 O O . PHE A 1 81 ? -4.526 10.162 5.505 1.00 93.50 81 PHE A O 1
ATOM 661 N N . TYR A 1 82 ? -4.247 12.379 5.418 1.00 94.06 82 TYR A N 1
ATOM 662 C CA . TYR A 1 82 ? -3.094 12.338 4.519 1.00 94.06 82 TYR A CA 1
ATOM 663 C C . TYR A 1 82 ? -1.834 12.668 5.314 1.00 94.06 82 TYR A C 1
ATOM 665 O O . TYR A 1 82 ? -1.758 13.740 5.915 1.00 94.06 82 TYR A O 1
ATOM 673 N N . CYS A 1 83 ? -0.858 11.759 5.309 1.00 93.75 83 CYS A N 1
ATOM 674 C CA . CYS A 1 83 ? 0.409 11.947 6.006 1.00 93.75 83 CYS A CA 1
ATOM 675 C C . CYS A 1 83 ? 1.145 13.183 5.450 1.00 93.75 83 CYS A C 1
ATOM 677 O O . CYS A 1 83 ? 1.051 13.472 4.251 1.00 93.75 83 CYS A O 1
ATOM 679 N N . PRO A 1 84 ? 1.887 13.919 6.296 1.00 82.56 84 PRO A N 1
ATOM 680 C CA . PRO A 1 84 ? 2.604 15.121 5.878 1.00 82.56 84 PRO A CA 1
ATOM 681 C C . PRO A 1 84 ? 3.722 14.827 4.868 1.00 82.56 84 PRO A C 1
ATOM 683 O O . PRO A 1 84 ? 4.102 15.725 4.119 1.00 82.56 84 PRO A O 1
ATOM 686 N N . GLY A 1 85 ? 4.254 13.596 4.829 1.00 81.31 85 GLY A N 1
ATOM 687 C CA . GLY A 1 85 ? 5.218 13.152 3.817 1.00 81.31 85 GLY A CA 1
ATOM 688 C C . GLY A 1 85 ? 6.607 13.790 3.918 1.00 81.31 85 GLY A C 1
ATOM 689 O O . GLY A 1 85 ? 7.439 13.584 3.037 1.00 81.31 85 GLY A O 1
ATOM 690 N N . GLN A 1 86 ? 6.870 14.570 4.972 1.00 84.62 86 GLN A N 1
ATOM 691 C CA . GLN A 1 86 ? 8.153 15.251 5.193 1.00 84.62 86 GLN A CA 1
ATOM 692 C C . GLN A 1 86 ? 9.264 14.271 5.587 1.00 84.62 86 GLN A C 1
ATOM 694 O O . GLN A 1 86 ? 10.407 14.427 5.166 1.00 84.62 86 GLN A O 1
ATOM 699 N N . HIS A 1 87 ? 8.912 13.252 6.372 1.00 91.00 87 HIS A N 1
ATOM 700 C CA . HIS A 1 87 ? 9.839 12.298 6.971 1.00 91.00 87 HIS A CA 1
ATOM 701 C C . HIS A 1 87 ? 9.331 10.879 6.733 1.00 91.00 87 HIS A C 1
ATOM 703 O O . HIS A 1 87 ? 8.276 10.490 7.234 1.00 91.00 87 HIS A O 1
ATOM 709 N N . ARG A 1 88 ? 10.083 10.093 5.959 1.00 91.88 88 ARG A N 1
ATOM 710 C CA . ARG A 1 88 ? 9.699 8.727 5.563 1.00 91.88 88 ARG A CA 1
ATOM 711 C C . ARG A 1 88 ? 9.569 7.801 6.769 1.00 91.88 88 ARG A C 1
ATOM 713 O O . ARG A 1 88 ? 8.683 6.957 6.816 1.00 91.88 88 ARG A O 1
ATOM 720 N N . GLU A 1 89 ? 10.441 7.979 7.745 1.00 94.44 89 GLU A N 1
ATOM 721 C CA . GLU A 1 89 ? 10.449 7.288 9.026 1.00 94.44 89 GLU A CA 1
ATOM 722 C C . GLU A 1 89 ? 9.189 7.579 9.855 1.00 94.44 89 GLU A C 1
ATOM 724 O O . GLU A 1 89 ? 8.657 6.669 10.487 1.00 94.44 89 GLU A O 1
ATOM 729 N N . VAL A 1 90 ? 8.658 8.805 9.790 1.00 95.81 90 VAL A N 1
ATOM 730 C CA . VAL A 1 90 ? 7.406 9.180 10.464 1.00 95.81 90 VAL A CA 1
ATOM 731 C C . VAL A 1 90 ? 6.217 8.546 9.752 1.00 95.81 90 VAL A C 1
ATOM 733 O O . VAL A 1 90 ? 5.385 7.922 10.403 1.00 95.81 90 VAL A O 1
ATOM 736 N N . ASP A 1 91 ? 6.164 8.625 8.421 1.00 96.06 91 ASP A N 1
ATOM 737 C CA . ASP A 1 91 ? 5.128 7.955 7.626 1.00 96.06 91 ASP A CA 1
ATOM 738 C C . ASP A 1 91 ? 5.119 6.437 7.886 1.00 96.06 91 ASP A C 1
ATOM 740 O O . ASP A 1 91 ? 4.062 5.830 8.051 1.00 96.06 91 ASP A O 1
ATOM 744 N N . MET A 1 92 ? 6.297 5.814 7.985 1.00 97.12 92 MET A N 1
ATOM 745 C CA . MET A 1 92 ? 6.413 4.397 8.325 1.00 97.12 92 MET A CA 1
ATOM 746 C C . MET A 1 92 ? 5.918 4.113 9.746 1.00 97.12 92 MET A C 1
ATOM 748 O O . MET A 1 92 ? 5.157 3.166 9.922 1.00 97.12 92 MET A O 1
ATOM 752 N N . ALA A 1 93 ? 6.291 4.932 10.733 1.00 96.75 93 ALA A N 1
ATOM 753 C CA . ALA A 1 93 ? 5.818 4.793 12.111 1.00 96.75 93 ALA A CA 1
ATOM 754 C C . ALA A 1 93 ? 4.292 4.955 12.229 1.00 96.75 93 ALA A C 1
ATOM 756 O O . ALA A 1 93 ? 3.650 4.266 13.020 1.00 96.75 93 ALA A O 1
ATOM 757 N N . ILE A 1 94 ? 3.693 5.834 11.424 1.00 97.12 94 ILE A N 1
ATOM 758 C CA . ILE A 1 94 ? 2.237 5.985 11.335 1.00 97.12 94 ILE A CA 1
ATOM 759 C C . ILE A 1 94 ? 1.605 4.700 10.781 1.00 97.12 94 ILE A C 1
ATOM 761 O O . ILE A 1 94 ? 0.668 4.164 11.375 1.00 97.12 94 ILE A O 1
ATOM 765 N N . LEU A 1 95 ? 2.132 4.169 9.673 1.00 97.88 95 LEU A N 1
ATOM 766 C CA . LEU A 1 95 ? 1.624 2.934 9.068 1.00 97.88 95 LEU A CA 1
ATOM 767 C C . LEU A 1 95 ? 1.745 1.734 10.020 1.00 97.88 95 LEU A C 1
ATOM 769 O O . LEU A 1 95 ? 0.799 0.961 10.156 1.00 97.88 95 LEU A O 1
ATOM 773 N N . THR A 1 96 ? 2.864 1.576 10.731 1.00 97.50 96 THR A N 1
ATOM 774 C CA . THR A 1 96 ? 3.043 0.457 11.677 1.00 97.50 96 THR A CA 1
ATOM 775 C C . THR A 1 96 ? 2.107 0.526 12.886 1.00 97.50 96 THR A C 1
ATOM 777 O O . THR A 1 96 ? 1.909 -0.481 13.562 1.00 97.50 96 THR A O 1
ATOM 780 N N . ASN A 1 97 ? 1.476 1.680 13.123 1.00 96.69 97 ASN A N 1
ATOM 781 C CA . ASN A 1 97 ? 0.449 1.885 14.140 1.00 96.69 97 ASN A CA 1
ATOM 782 C C . ASN A 1 97 ? -0.992 1.813 13.594 1.00 96.69 97 ASN A C 1
ATOM 784 O O . ASN A 1 97 ? -1.926 2.135 14.326 1.00 96.69 97 ASN A O 1
ATOM 788 N N . CYS A 1 98 ? -1.218 1.357 12.360 1.00 97.75 98 CYS A N 1
ATOM 789 C CA . CYS A 1 98 ? -2.564 1.100 11.823 1.00 97.75 98 CYS A CA 1
ATOM 790 C C . CYS A 1 98 ? -3.040 -0.338 12.106 1.00 97.75 98 CYS A C 1
ATOM 792 O O . CYS A 1 98 ? -2.224 -1.253 12.229 1.00 97.75 98 CYS A O 1
ATOM 794 N N . ASP A 1 99 ? -4.357 -0.541 12.202 1.00 97.75 99 ASP A N 1
ATOM 795 C CA . ASP A 1 99 ? -5.004 -1.823 12.543 1.00 97.75 99 ASP A CA 1
ATOM 796 C C . ASP A 1 99 ? -5.179 -2.754 11.334 1.00 97.75 99 ASP A C 1
ATOM 798 O O . ASP A 1 99 ? -5.342 -3.967 11.481 1.00 97.75 99 ASP A O 1
ATOM 802 N N . ALA A 1 100 ? -5.117 -2.187 10.130 1.00 97.75 100 ALA A N 1
ATOM 803 C CA . ALA A 1 100 ? -4.907 -2.899 8.877 1.00 97.75 100 ALA A CA 1
ATOM 804 C C . ALA A 1 100 ? -4.009 -2.087 7.942 1.00 97.75 100 ALA A C 1
ATOM 806 O O . ALA A 1 100 ? -3.867 -0.870 8.086 1.00 97.75 100 ALA A O 1
ATOM 807 N N . LEU A 1 101 ? -3.430 -2.765 6.953 1.00 98.50 101 LEU A N 1
ATOM 808 C CA . LEU A 1 101 ? -2.531 -2.168 5.975 1.00 98.50 101 LEU A CA 1
ATOM 809 C C . LEU A 1 101 ? -2.910 -2.521 4.537 1.00 98.50 101 LEU A C 1
ATOM 811 O O . LEU A 1 101 ? -3.235 -3.662 4.220 1.00 98.50 101 LEU A O 1
ATOM 815 N N . ILE A 1 102 ? -2.799 -1.531 3.656 1.00 98.12 102 ILE A N 1
ATOM 816 C CA . ILE A 1 102 ? -2.869 -1.653 2.200 1.00 98.12 102 ILE A CA 1
ATOM 817 C C . ILE A 1 102 ? -1.566 -1.098 1.641 1.00 98.12 102 ILE A C 1
ATOM 819 O O . ILE A 1 102 ? -1.287 0.100 1.714 1.00 98.12 102 ILE A O 1
ATOM 823 N N . LEU A 1 103 ? -0.751 -1.975 1.077 1.00 97.62 103 LEU A N 1
ATOM 824 C CA . LEU A 1 103 ? 0.629 -1.683 0.734 1.00 97.62 103 LEU A CA 1
ATOM 825 C C . LEU A 1 103 ? 0.837 -1.792 -0.776 1.00 97.62 103 LEU A C 1
ATOM 827 O O . LEU A 1 103 ? 0.399 -2.741 -1.425 1.00 97.62 103 LEU A O 1
ATOM 831 N N . SER A 1 104 ? 1.506 -0.793 -1.351 1.00 94.75 104 SER A N 1
ATOM 832 C CA . SER A 1 104 ? 2.014 -0.837 -2.728 1.00 94.75 104 SER A CA 1
ATOM 833 C C . SER A 1 104 ? 3.346 -1.606 -2.780 1.00 94.75 104 SER A C 1
ATOM 835 O O . SER A 1 104 ? 3.551 -2.528 -1.996 1.00 94.75 104 SER A O 1
ATOM 837 N N . THR A 1 105 ? 4.290 -1.246 -3.649 1.00 89.19 105 THR A N 1
ATOM 838 C CA . THR A 1 105 ? 5.476 -2.073 -3.937 1.00 89.19 105 THR A CA 1
ATOM 839 C C . THR A 1 105 ? 6.762 -1.500 -3.371 1.00 89.19 105 THR A C 1
ATOM 841 O O . THR A 1 105 ? 6.923 -0.287 -3.232 1.00 89.19 105 THR A O 1
ATOM 844 N N . GLY A 1 106 ? 7.751 -2.370 -3.174 1.00 89.06 106 GLY A N 1
ATOM 845 C CA . GLY A 1 106 ? 9.108 -1.999 -2.779 1.00 89.06 106 GLY A CA 1
ATOM 846 C C . GLY A 1 106 ? 9.354 -2.043 -1.280 1.00 89.06 106 GLY A C 1
ATOM 847 O O . GLY A 1 106 ? 8.473 -2.360 -0.485 1.00 89.06 106 GLY A O 1
ATOM 848 N N . THR A 1 107 ? 10.587 -1.707 -0.912 1.00 90.88 107 THR A N 1
ATOM 849 C CA . THR A 1 107 ? 11.118 -1.893 0.443 1.00 90.88 107 THR A CA 1
ATOM 850 C C . THR A 1 107 ? 10.360 -1.100 1.497 1.00 90.88 107 THR A C 1
ATOM 852 O O . THR A 1 107 ? 10.161 -1.613 2.587 1.00 90.88 107 THR A O 1
ATOM 855 N N . PHE A 1 108 ? 9.884 0.108 1.182 1.00 94.56 108 PHE A N 1
ATOM 856 C CA . PHE A 1 108 ? 9.098 0.897 2.132 1.00 94.56 108 PHE A CA 1
ATOM 857 C C . PHE A 1 108 ? 7.812 0.167 2.540 1.00 94.56 108 PHE A C 1
ATOM 859 O O . PHE A 1 108 ? 7.590 -0.049 3.724 1.00 94.56 108 PHE A O 1
ATOM 866 N N . SER A 1 109 ? 7.018 -0.288 1.561 1.00 94.44 109 SER A N 1
ATOM 867 C CA . SER A 1 109 ? 5.834 -1.118 1.816 1.00 94.44 109 SER A CA 1
ATOM 868 C C . SER A 1 109 ? 6.185 -2.369 2.609 1.00 94.44 109 SER A C 1
ATOM 870 O O . SER A 1 109 ? 5.517 -2.677 3.588 1.00 94.44 109 SER A O 1
ATOM 872 N N . TRP A 1 110 ? 7.235 -3.077 2.187 1.00 93.88 110 TRP A N 1
ATOM 873 C CA . TRP A 1 110 ? 7.665 -4.310 2.835 1.00 93.88 110 TRP A CA 1
ATOM 874 C C . TRP A 1 110 ? 7.978 -4.092 4.317 1.00 93.88 110 TRP A C 1
ATOM 876 O O . TRP A 1 110 ? 7.410 -4.768 5.167 1.00 93.88 110 TRP A O 1
ATOM 886 N N . TRP A 1 111 ? 8.808 -3.094 4.633 1.00 95.56 111 TRP A N 1
ATOM 887 C CA . TRP A 1 111 ? 9.174 -2.766 6.009 1.00 95.56 111 TRP A CA 1
ATOM 888 C C . TRP A 1 111 ? 7.983 -2.269 6.827 1.00 95.56 111 TRP A C 1
ATOM 890 O O . TRP A 1 111 ? 7.856 -2.666 7.980 1.00 95.56 111 TRP A O 1
ATOM 900 N N . SER A 1 112 ? 7.075 -1.474 6.251 1.00 96.94 112 SER A N 1
ATOM 901 C CA . SER A 1 112 ? 5.837 -1.084 6.940 1.00 96.94 112 SER A CA 1
ATOM 902 C C . SER A 1 112 ? 4.981 -2.291 7.323 1.00 96.94 112 SER A C 1
ATOM 904 O O . SER A 1 112 ? 4.429 -2.309 8.418 1.00 96.94 112 SER A O 1
ATOM 906 N N . GLY A 1 113 ? 4.877 -3.296 6.449 1.00 95.81 113 GLY A N 1
ATOM 907 C CA . GLY A 1 113 ? 4.172 -4.542 6.748 1.00 95.81 113 GLY A CA 1
ATOM 908 C C . GLY A 1 113 ? 4.907 -5.401 7.777 1.00 95.81 113 GLY A C 1
ATOM 909 O O . GLY A 1 113 ? 4.315 -5.804 8.769 1.00 95.81 113 GLY A O 1
ATOM 910 N N . PHE A 1 114 ? 6.209 -5.620 7.581 1.00 95.19 114 PHE A N 1
ATOM 911 C CA . PHE A 1 114 ? 7.057 -6.433 8.457 1.00 95.19 114 PHE A CA 1
ATOM 912 C C . PHE A 1 114 ? 7.132 -5.894 9.895 1.00 95.19 114 PHE A C 1
ATOM 914 O O . PHE A 1 114 ? 7.090 -6.655 10.860 1.00 95.19 114 PHE A O 1
ATOM 921 N N . LEU A 1 115 ? 7.238 -4.572 10.054 1.00 96.88 115 LEU A N 1
ATOM 922 C CA . LEU A 1 115 ? 7.330 -3.924 11.365 1.00 96.88 115 LEU A CA 1
ATOM 923 C C . LEU A 1 115 ? 5.968 -3.771 12.053 1.00 96.88 115 LEU A C 1
ATOM 925 O O . LEU A 1 115 ? 5.932 -3.525 13.259 1.00 96.88 115 LEU A O 1
ATOM 929 N N . ASN A 1 116 ? 4.851 -3.903 11.331 1.00 97.31 116 ASN A N 1
ATOM 930 C CA . ASN A 1 116 ? 3.527 -3.820 11.938 1.00 97.31 116 ASN A CA 1
ATOM 931 C C . ASN A 1 116 ? 3.165 -5.156 12.606 1.00 97.31 116 ASN A C 1
ATOM 933 O O . ASN A 1 116 ? 2.809 -6.126 11.945 1.00 97.31 116 ASN A O 1
ATOM 937 N N . GLN A 1 117 ? 3.232 -5.178 13.937 1.00 95.69 117 GLN A N 1
ATOM 938 C CA . GLN A 1 117 ? 2.947 -6.363 14.754 1.00 95.69 117 GLN A CA 1
ATOM 939 C C . GLN A 1 117 ? 1.479 -6.476 15.193 1.00 95.69 117 GLN A C 1
ATOM 941 O O . GLN A 1 117 ? 1.107 -7.467 15.815 1.00 95.69 117 GLN A O 1
ATOM 946 N N . LYS A 1 118 ? 0.645 -5.464 14.916 1.00 95.12 118 LYS A N 1
ATOM 947 C CA . LYS A 1 118 ? -0.747 -5.420 15.395 1.00 95.12 118 LYS A CA 1
ATOM 948 C C . LYS A 1 118 ? -1.798 -5.553 14.300 1.00 95.12 118 LYS A C 1
ATOM 950 O O . LYS A 1 118 ? -2.953 -5.833 14.614 1.00 95.12 118 LYS A O 1
ATOM 955 N N . ALA A 1 119 ? -1.434 -5.307 13.042 1.00 96.88 119 ALA A N 1
ATOM 956 C CA . ALA A 1 119 ? -2.386 -5.303 11.947 1.00 96.88 119 ALA A CA 1
ATOM 957 C C . ALA A 1 119 ? -3.048 -6.676 11.824 1.00 96.88 119 ALA A C 1
ATOM 959 O O . ALA A 1 119 ? -2.384 -7.684 11.594 1.00 96.88 119 ALA A O 1
ATOM 960 N N . SER A 1 120 ? -4.375 -6.712 11.921 1.00 95.88 120 SER A N 1
ATOM 961 C CA . SER A 1 120 ? -5.133 -7.954 11.742 1.00 95.88 120 SER A CA 1
ATOM 962 C C . SER A 1 120 ? -5.220 -8.371 10.273 1.00 95.88 120 SER A C 1
ATOM 964 O O . SER A 1 120 ? -5.578 -9.507 9.963 1.00 95.88 120 SER A O 1
ATOM 966 N N . LYS A 1 121 ? -4.901 -7.449 9.357 1.00 96.12 121 LYS A N 1
ATOM 967 C CA . LYS A 1 121 ? -4.905 -7.675 7.915 1.00 96.12 121 LYS A CA 1
ATOM 968 C C . LYS A 1 121 ? -3.872 -6.801 7.220 1.00 96.12 121 LYS A C 1
ATOM 970 O O . LYS A 1 121 ? -3.839 -5.589 7.425 1.00 96.12 121 LYS A O 1
ATOM 975 N N . ILE A 1 122 ? -3.086 -7.408 6.337 1.00 97.31 122 ILE A N 1
ATOM 976 C CA . ILE A 1 122 ? -2.139 -6.707 5.471 1.00 97.31 122 ILE A CA 1
ATOM 977 C C . ILE A 1 122 ? -2.392 -7.152 4.031 1.00 97.31 122 ILE A C 1
ATOM 979 O O . ILE A 1 122 ? -2.362 -8.341 3.725 1.00 97.31 122 ILE A O 1
ATOM 983 N N . ILE A 1 123 ? -2.684 -6.196 3.154 1.00 97.12 123 ILE A N 1
ATOM 984 C CA . ILE A 1 123 ? -2.960 -6.414 1.734 1.00 97.12 123 ILE A CA 1
ATOM 985 C C . ILE A 1 123 ? -1.786 -5.851 0.939 1.00 97.12 123 ILE A C 1
ATOM 987 O O . ILE A 1 123 ? -1.482 -4.663 1.045 1.00 97.12 123 ILE A O 1
ATOM 991 N N . TYR A 1 124 ? -1.146 -6.691 0.131 1.00 95.25 124 TYR A N 1
ATOM 992 C CA . TYR A 1 124 ? -0.032 -6.301 -0.729 1.00 95.25 124 TYR A CA 1
ATOM 993 C C . TYR A 1 124 ? -0.457 -6.250 -2.197 1.00 95.25 124 TYR A C 1
ATOM 995 O O . TYR A 1 124 ? -1.249 -7.070 -2.658 1.00 95.25 124 TYR A O 1
ATOM 1003 N N . TYR A 1 125 ? 0.107 -5.307 -2.953 1.00 95.31 125 TYR A N 1
ATOM 1004 C CA . TYR A 1 125 ? -0.023 -5.306 -4.407 1.00 95.31 125 TYR A CA 1
ATOM 1005 C C . TYR A 1 125 ? 0.951 -6.308 -5.036 1.00 95.31 125 TYR A C 1
ATOM 1007 O O . TYR A 1 125 ? 2.167 -6.155 -4.922 1.00 95.31 125 TYR A O 1
ATOM 1015 N N . ASP A 1 126 ? 0.417 -7.276 -5.773 1.00 91.94 126 ASP A N 1
ATOM 1016 C CA . ASP A 1 126 ? 1.148 -8.406 -6.362 1.00 91.94 126 ASP A CA 1
ATOM 1017 C C . ASP A 1 126 ? 1.473 -8.237 -7.860 1.00 91.94 126 ASP A C 1
ATOM 1019 O O . ASP A 1 126 ? 2.285 -8.977 -8.431 1.00 91.94 126 ASP A O 1
ATOM 1023 N N . GLY A 1 127 ? 0.896 -7.223 -8.513 1.00 92.38 127 GLY A N 1
ATOM 1024 C CA . GLY A 1 127 ? 1.074 -6.976 -9.945 1.00 92.38 127 GLY A CA 1
ATOM 1025 C C . GLY A 1 127 ? 2.465 -6.470 -10.346 1.00 92.38 127 GLY A C 1
ATOM 1026 O O . GLY A 1 127 ? 2.721 -6.279 -11.531 1.00 92.38 127 GLY A O 1
ATOM 1027 N N . TRP A 1 128 ? 3.373 -6.247 -9.393 1.00 91.75 128 TRP A N 1
ATOM 1028 C CA . TRP A 1 128 ? 4.773 -5.874 -9.632 1.00 91.75 128 TRP A CA 1
ATOM 1029 C C . TRP A 1 128 ? 5.701 -7.093 -9.597 1.00 91.75 128 TRP A C 1
ATOM 1031 O O . TRP A 1 128 ? 5.445 -8.002 -8.808 1.00 91.75 128 TRP A O 1
ATOM 1041 N N . PRO A 1 129 ? 6.803 -7.118 -10.374 1.00 94.38 129 PRO A N 1
ATOM 1042 C CA . PRO A 1 129 ? 7.217 -6.146 -11.402 1.00 94.38 129 PRO A CA 1
ATOM 1043 C C . PRO A 1 129 ? 6.390 -6.211 -12.694 1.00 94.38 129 PRO A C 1
ATOM 1045 O O . PRO A 1 129 ? 5.598 -7.133 -12.873 1.00 94.38 129 PRO A O 1
ATOM 1048 N N . ARG A 1 130 ? 6.605 -5.268 -13.632 1.00 94.94 130 ARG A N 1
ATOM 1049 C CA . ARG A 1 130 ? 5.991 -5.350 -14.972 1.00 94.94 130 ARG A CA 1
ATOM 1050 C C . ARG A 1 130 ? 6.349 -6.695 -15.630 1.00 94.94 130 ARG A C 1
ATOM 1052 O O . ARG A 1 130 ? 7.547 -6.978 -15.747 1.00 94.94 130 ARG A O 1
ATOM 1059 N N . PRO A 1 131 ? 5.374 -7.480 -16.122 1.00 94.19 131 PRO A N 1
ATOM 1060 C CA . PRO A 1 131 ? 5.653 -8.732 -16.822 1.00 94.19 131 PRO A CA 1
ATOM 1061 C C . PRO A 1 131 ? 6.651 -8.548 -17.975 1.00 94.19 131 PRO A C 1
ATOM 1063 O O . PRO A 1 131 ? 6.584 -7.563 -18.711 1.00 94.19 131 PRO A O 1
ATOM 1066 N N . GLY A 1 132 ? 7.607 -9.473 -18.100 1.00 94.75 132 GLY A N 1
ATOM 1067 C CA . GLY A 1 132 ? 8.632 -9.465 -19.154 1.00 94.75 132 GLY A CA 1
ATOM 1068 C C . GLY A 1 132 ? 9.742 -8.411 -19.012 1.00 94.75 132 GLY A C 1
ATOM 1069 O O . GLY A 1 132 ? 10.641 -8.366 -19.849 1.00 94.75 132 GLY A O 1
ATOM 1070 N N . SER A 1 133 ? 9.710 -7.568 -17.975 1.00 96.62 133 SER A N 1
ATOM 1071 C CA . SER A 1 133 ? 10.775 -6.592 -17.705 1.00 96.62 133 SER A CA 1
ATOM 1072 C C . SER A 1 133 ? 12.045 -7.241 -17.148 1.00 96.62 133 SER A C 1
ATOM 1074 O O . SER A 1 133 ? 12.009 -8.369 -16.659 1.00 96.62 133 SER A O 1
ATOM 1076 N N . ASP A 1 134 ? 13.169 -6.523 -17.179 1.00 96.44 134 ASP A N 1
ATOM 1077 C CA . ASP A 1 134 ? 14.419 -7.026 -16.595 1.00 96.44 134 ASP A CA 1
ATOM 1078 C C . ASP A 1 134 ? 14.296 -7.226 -15.085 1.00 96.44 134 ASP A C 1
ATOM 1080 O O . ASP A 1 134 ? 14.739 -8.246 -14.565 1.00 96.44 134 ASP A O 1
ATOM 1084 N N . LEU A 1 135 ? 13.585 -6.329 -14.398 1.00 94.56 135 LEU A N 1
ATOM 1085 C CA . LEU A 1 135 ? 13.276 -6.485 -12.981 1.00 94.56 135 LEU A CA 1
ATOM 1086 C C . LEU A 1 135 ? 12.498 -7.782 -12.700 1.00 94.56 135 LEU A C 1
ATOM 1088 O O . LEU A 1 135 ? 12.780 -8.464 -11.720 1.00 94.56 135 LEU A O 1
ATOM 1092 N N . ALA A 1 136 ? 11.563 -8.170 -13.575 1.00 94.38 136 ALA A N 1
ATOM 1093 C CA . ALA A 1 136 ? 10.812 -9.419 -13.423 1.00 94.38 136 ALA A CA 1
ATOM 1094 C C . ALA A 1 136 ? 11.687 -10.679 -13.542 1.00 94.38 136 ALA A C 1
ATOM 1096 O O . ALA A 1 136 ? 11.310 -11.717 -13.012 1.00 94.38 136 ALA A O 1
ATOM 1097 N N . LYS A 1 137 ? 12.844 -10.599 -14.213 1.00 94.75 137 LYS A N 1
ATOM 1098 C CA . LYS A 1 137 ? 13.807 -11.710 -14.323 1.00 94.75 137 LYS A CA 1
ATOM 1099 C C . LYS A 1 137 ? 14.722 -11.818 -13.100 1.00 94.75 137 LYS A C 1
ATOM 1101 O O . LYS A 1 137 ? 15.346 -12.853 -12.905 1.00 94.75 137 LYS A O 1
ATOM 1106 N N . MET A 1 138 ? 14.842 -10.742 -12.322 1.00 92.38 138 MET A N 1
ATOM 1107 C CA . MET A 1 138 ? 15.789 -10.628 -11.207 1.00 92.38 138 MET A CA 1
ATOM 1108 C C . MET A 1 138 ? 15.142 -10.814 -9.834 1.00 92.38 138 MET A C 1
ATOM 1110 O O . MET A 1 138 ? 15.835 -11.122 -8.871 1.00 92.38 138 MET A O 1
ATOM 1114 N N . VAL A 1 139 ? 13.834 -10.581 -9.722 1.00 88.69 139 VAL A N 1
ATOM 1115 C CA . VAL A 1 139 ? 13.114 -10.598 -8.445 1.00 88.69 139 VAL A CA 1
ATOM 1116 C C . VAL A 1 139 ? 12.424 -11.939 -8.242 1.00 88.69 139 VAL A C 1
ATOM 1118 O O . VAL A 1 139 ? 11.593 -12.342 -9.056 1.00 88.69 139 VAL A O 1
ATOM 1121 N N . ASN A 1 140 ? 12.677 -12.569 -7.097 1.00 87.06 140 ASN A N 1
ATOM 1122 C CA . ASN A 1 140 ? 11.857 -13.664 -6.603 1.00 87.06 140 ASN A CA 1
ATOM 1123 C C . ASN A 1 140 ? 10.700 -13.116 -5.753 1.00 87.06 140 ASN A C 1
ATOM 1125 O O . ASN A 1 140 ? 10.910 -12.631 -4.645 1.00 87.06 140 ASN A O 1
ATOM 1129 N N . LYS A 1 141 ? 9.460 -13.175 -6.256 1.00 80.69 141 LYS A N 1
ATOM 1130 C CA . LYS A 1 141 ? 8.306 -12.571 -5.564 1.00 80.69 141 LYS A CA 1
ATOM 1131 C C . LYS A 1 141 ? 8.018 -13.189 -4.192 1.00 80.69 141 LYS A C 1
ATOM 1133 O O . LYS A 1 141 ? 7.530 -12.467 -3.327 1.00 80.69 141 LYS A O 1
ATOM 1138 N N . SER A 1 142 ? 8.341 -14.468 -3.979 1.00 82.12 142 SER A N 1
ATOM 1139 C CA . SER A 1 142 ? 8.090 -15.143 -2.697 1.00 82.12 142 SER A CA 1
ATOM 1140 C C . SER A 1 142 ? 8.963 -14.619 -1.553 1.00 82.12 142 SER A C 1
ATOM 1142 O O . SER A 1 142 ? 8.699 -14.920 -0.399 1.00 82.12 142 SER A O 1
ATOM 1144 N N . GLU A 1 143 ? 10.014 -13.851 -1.852 1.00 79.25 143 GLU A N 1
ATOM 1145 C CA . GLU A 1 143 ? 10.873 -13.224 -0.837 1.00 79.25 143 GLU A CA 1
ATOM 1146 C C . GLU A 1 143 ? 10.309 -11.886 -0.336 1.00 79.25 143 GLU A C 1
ATOM 1148 O O . GLU A 1 143 ? 10.706 -11.397 0.720 1.00 79.25 143 GLU A O 1
ATOM 1153 N N . PHE A 1 144 ? 9.378 -11.281 -1.080 1.00 70.88 144 PHE A N 1
ATOM 1154 C CA . PHE A 1 144 ? 8.842 -9.951 -0.781 1.00 70.88 144 PHE A CA 1
ATOM 1155 C C . PHE A 1 144 ? 7.408 -9.981 -0.258 1.00 70.88 144 PHE A C 1
ATOM 1157 O O . PHE A 1 144 ? 6.956 -8.992 0.304 1.00 70.88 144 PHE A O 1
ATOM 1164 N N . PHE A 1 145 ? 6.666 -11.068 -0.429 1.00 72.38 145 PHE A N 1
ATOM 1165 C CA . PHE A 1 145 ? 5.280 -11.130 0.021 1.00 72.38 145 PHE A CA 1
ATOM 1166 C C . PHE A 1 145 ? 5.022 -12.498 0.662 1.00 72.38 145 PHE A C 1
ATOM 1168 O O . PHE A 1 145 ? 5.367 -13.500 0.031 1.00 72.38 145 PHE A O 1
ATOM 1175 N N . PRO A 1 146 ? 4.499 -12.539 1.902 1.00 64.94 146 PRO A N 1
ATOM 1176 C CA . PRO A 1 146 ? 4.097 -13.781 2.555 1.00 64.94 146 PRO A CA 1
ATOM 1177 C C . PRO A 1 146 ? 2.864 -14.414 1.900 1.00 64.94 146 PRO A C 1
ATOM 1179 O O . PRO A 1 146 ? 2.089 -13.680 1.239 1.00 64.94 146 PRO A O 1
#

InterPro domains:
  IPR002516 Glycosyl transferase, family 11 [PF01531] (12-123)
  IPR002516 Glycosyl transferase, family 11 [PTHR11927] (9-145)

pLDDT: mean 89.04, std 13.46, range [35.72, 98.5]

Sequence (146 aa):
MLAHLVSDDLYYIGVHVRRGMDIEMNERNRRHGHIAAPVDYYKRAMDLAKGERENVVFVICSDNISWAKKNLPNSEKGTFFYCPGQHREVDMAILTNCDALILSTGTFSWWSGFLNQKASKIIYYDGWPRPGSDLAKMVNKSEFFP

Organism: Strongylus vulgaris (NCBI:txid40348)

Foldseek 3Di:
DDDPPPPPDAAEEEEEWEDPCQHPVDPVNVQQFDDTDDLVLLVVVVCVLCPPRQRYEYEYEYPCVVCCVVRHDPDPRYHYHYDPNPDLVVSLVVLLPGQEYEAEDDDSRQSSVVSNPRHPYYHYDPCPGPPPGNVVVVDDSVVRDD

Radius of gyration: 15.92 Å; chains: 1; bounding box: 47×30×40 Å

Secondary structure (DSSP, 8-state):
--------PPEEEEEEE--IIIIIT-HHHHHHT--PPPHHHHHHHHHHHHTT-SSEEEEEEES-HHHHHHHS---TTSEEEE---S-HHHHHHHHHTSSEEEE-SSHHHHHHHHH-SS-SEEEE---PSPTTSHHHHH--GGGT--